Protein AF-A0A7C3Q0W8-F1 (afdb_monomer_lite)

Foldseek 3Di:
DDDDDDDDDDDDDDPDVVVVVVVVVVVVVVVVCCVPPNPPSDDPPDVCVVPDQAADAPVDQVQCVVVVVHHHGPPDDDDDDDDPPPPSVD

Radius of gyration: 26.49 Å; chains: 1; bounding box: 52×63×58 Å

Structure (mmCIF, N/CA/C/O backbone):
data_AF-A0A7C3Q0W8-F1
#
_entry.id   AF-A0A7C3Q0W8-F1
#
loop_
_atom_site.group_PDB
_atom_site.id
_atom_site.type_symbol
_atom_site.label_atom_id
_atom_site.label_alt_id
_atom_site.label_comp_id
_atom_site.label_asym_id
_atom_site.label_entity_id
_atom_site.label_seq_id
_atom_site.pdbx_PDB_ins_code
_atom_site.Cartn_x
_atom_site.Cartn_y
_atom_site.Cartn_z
_atom_site.occupancy
_atom_site.B_iso_or_equiv
_atom_site.auth_seq_id
_atom_site.auth_comp_id
_atom_site.auth_asym_id
_atom_site.auth_atom_id
_atom_site.pdbx_PDB_model_num
ATOM 1 N N . MET A 1 1 ? -24.887 -49.410 41.088 1.00 40.28 1 MET A N 1
ATOM 2 C CA . MET A 1 1 ? -23.860 -49.071 40.082 1.00 40.28 1 MET A CA 1
ATOM 3 C C . MET A 1 1 ? -24.406 -47.960 39.200 1.00 40.28 1 MET A C 1
ATOM 5 O O . MET A 1 1 ? -25.555 -48.041 38.798 1.00 40.28 1 MET A O 1
ATOM 9 N N . ALA A 1 2 ? -23.581 -46.926 39.040 1.00 34.22 2 ALA A N 1
ATOM 10 C CA . ALA A 1 2 ? -23.625 -45.754 38.157 1.00 34.22 2 ALA A CA 1
ATOM 11 C C . ALA A 1 2 ? -24.308 -45.932 36.777 1.00 34.22 2 ALA A C 1
ATOM 13 O O . ALA A 1 2 ? -24.331 -47.047 36.278 1.00 34.22 2 ALA A O 1
ATOM 14 N N . VAL A 1 3 ? -24.784 -44.917 36.037 1.00 40.06 3 VAL A N 1
ATOM 15 C CA . VAL A 1 3 ? -24.878 -43.446 36.174 1.00 40.06 3 VAL A CA 1
ATOM 16 C C . VAL A 1 3 ? -25.817 -42.946 35.052 1.00 40.06 3 VAL A C 1
ATOM 18 O O . VAL A 1 3 ? -25.860 -43.519 33.967 1.00 40.06 3 VAL A O 1
ATOM 21 N N . SER A 1 4 ? -26.553 -41.875 35.354 1.00 46.16 4 SER A N 1
ATOM 22 C CA . SER A 1 4 ? -27.340 -41.002 34.466 1.00 46.16 4 SER A CA 1
ATOM 23 C C . SER A 1 4 ? -26.491 -40.272 33.411 1.00 46.16 4 SER A C 1
ATOM 25 O O . SER A 1 4 ? -25.390 -39.831 33.727 1.00 46.16 4 SER A O 1
ATOM 27 N N . SER A 1 5 ? -27.036 -39.993 32.223 1.00 39.88 5 SER A N 1
ATOM 28 C CA . SER A 1 5 ? -26.637 -38.792 31.470 1.00 39.88 5 SER A CA 1
ATOM 29 C C . SER A 1 5 ? -27.788 -38.246 30.621 1.00 39.88 5 SER A C 1
ATOM 31 O O . SER A 1 5 ? -28.015 -38.620 29.473 1.00 39.88 5 SER A O 1
ATOM 33 N N . ASN A 1 6 ? -28.530 -37.334 31.247 1.00 43.38 6 ASN A N 1
ATOM 34 C CA . A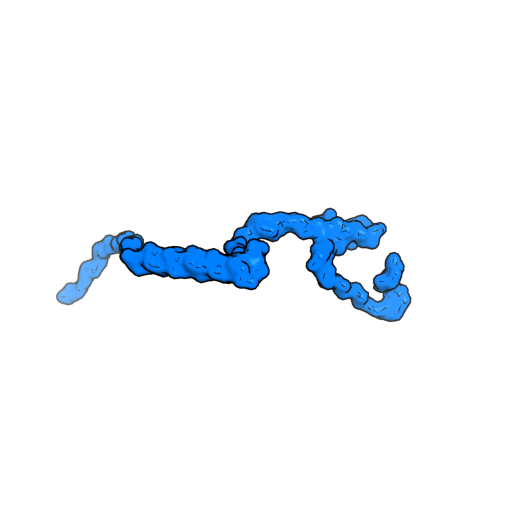SN A 1 6 ? -29.548 -36.487 30.640 1.00 43.38 6 ASN A CA 1
ATOM 35 C C . ASN A 1 6 ? -28.905 -35.196 30.098 1.00 43.38 6 ASN A C 1
ATOM 37 O O . ASN A 1 6 ? -28.036 -34.631 30.756 1.00 43.38 6 ASN A O 1
ATOM 41 N N . ALA A 1 7 ? -29.411 -34.745 28.947 1.00 40.31 7 ALA A N 1
ATOM 42 C CA . ALA A 1 7 ? -29.462 -33.371 28.433 1.00 40.31 7 ALA A CA 1
ATOM 43 C C . ALA A 1 7 ? -28.189 -32.495 28.501 1.00 40.31 7 ALA A C 1
ATOM 45 O O . ALA A 1 7 ? -27.808 -31.965 29.541 1.00 40.31 7 ALA A O 1
ATOM 46 N N . ALA A 1 8 ? -27.607 -32.230 27.327 1.00 40.25 8 ALA A N 1
ATOM 47 C CA . ALA A 1 8 ? -26.655 -31.145 27.117 1.00 40.25 8 ALA A CA 1
ATOM 48 C C . ALA A 1 8 ? -27.359 -29.784 27.285 1.00 40.25 8 ALA A C 1
ATOM 50 O O . ALA A 1 8 ? -28.090 -29.325 26.409 1.00 40.25 8 ALA A O 1
ATOM 51 N N . THR A 1 9 ? -27.159 -29.165 28.443 1.00 45.78 9 THR A N 1
ATOM 52 C CA . THR A 1 9 ? -27.631 -27.826 28.805 1.00 45.78 9 THR A CA 1
ATOM 53 C C . THR A 1 9 ? -26.881 -26.749 28.008 1.00 45.78 9 THR A C 1
ATOM 55 O O . THR A 1 9 ? -25.652 -26.696 28.048 1.00 45.78 9 THR A O 1
ATOM 58 N N . GLU A 1 10 ? -27.606 -25.860 27.318 1.00 54.69 10 GLU A N 1
ATOM 59 C CA . GLU A 1 10 ? -27.074 -24.592 26.797 1.00 54.69 10 GLU A CA 1
ATOM 60 C C . GLU A 1 10 ? -26.488 -23.759 27.950 1.00 54.69 10 GLU A C 1
ATOM 62 O O . GLU A 1 10 ? -27.211 -23.318 28.843 1.00 54.69 10 GLU A O 1
ATOM 67 N N . VAL A 1 11 ? -25.183 -23.485 27.915 1.00 49.69 11 VAL A N 1
ATOM 68 C CA . VAL A 1 11 ? -24.546 -22.505 28.805 1.00 49.69 11 VAL A CA 1
ATOM 69 C C . VAL A 1 11 ? -24.294 -21.229 28.005 1.00 49.69 11 VAL A C 1
ATOM 71 O O . VAL A 1 11 ? -23.288 -21.106 27.313 1.00 49.69 11 VAL A O 1
ATOM 74 N N . ARG A 1 12 ? -25.206 -20.256 28.102 1.00 57.75 12 ARG A N 1
ATOM 75 C CA . ARG A 1 12 ? -24.907 -18.849 27.782 1.00 57.75 12 ARG A CA 1
ATOM 76 C C . ARG A 1 12 ? -24.535 -18.155 29.096 1.00 57.75 12 ARG A C 1
ATOM 78 O O . ARG A 1 12 ? -25.432 -17.961 29.919 1.00 57.75 12 ARG A O 1
ATOM 85 N N . PRO A 1 13 ? -23.265 -17.801 29.365 1.00 54.75 13 PRO A N 1
ATOM 86 C CA . PRO A 1 13 ? -22.934 -17.186 30.639 1.00 54.75 13 PRO A CA 1
ATOM 87 C C . PRO A 1 13 ? -23.334 -15.701 30.630 1.00 54.75 13 PRO A C 1
ATOM 89 O O . PRO A 1 13 ? -22.801 -14.890 29.884 1.00 54.75 13 PRO A O 1
ATOM 92 N N . ASN A 1 14 ? -24.345 -15.396 31.443 1.00 56.16 14 ASN A N 1
ATOM 93 C CA . ASN A 1 14 ? -24.437 -14.279 32.389 1.00 56.16 14 ASN A CA 1
ATOM 94 C C . ASN A 1 14 ? -23.638 -12.988 32.069 1.00 56.16 14 ASN A C 1
ATOM 96 O O . ASN A 1 14 ? -22.456 -12.889 32.402 1.00 56.16 14 ASN A O 1
ATOM 100 N N . VAL A 1 15 ? -24.311 -11.955 31.536 1.00 55.72 15 VAL A N 1
ATOM 101 C CA . VAL A 1 15 ? -23.765 -10.583 31.438 1.00 55.72 15 VAL A CA 1
ATOM 102 C C . VAL A 1 15 ? -23.618 -10.020 32.853 1.00 55.72 15 VAL A C 1
ATOM 104 O O . VAL A 1 15 ? -24.565 -9.510 33.453 1.00 55.72 15 VAL A O 1
ATOM 107 N N . THR A 1 16 ? -22.420 -10.163 33.409 1.00 53.47 16 THR A N 1
ATOM 108 C CA . THR A 1 16 ? -22.091 -9.776 34.783 1.00 53.47 16 THR A CA 1
ATOM 109 C C . THR A 1 16 ? -21.711 -8.292 34.790 1.00 53.47 16 THR A C 1
ATOM 111 O O . THR A 1 16 ? -21.101 -7.801 33.847 1.00 53.47 16 THR A O 1
ATOM 114 N N . ILE A 1 17 ? -22.063 -7.544 35.842 1.00 61.41 17 ILE A N 1
ATOM 115 C CA . ILE A 1 17 ? -21.842 -6.085 35.999 1.00 61.41 17 ILE A CA 1
ATOM 116 C C . ILE A 1 17 ? -20.401 -5.634 35.654 1.00 61.41 17 ILE A C 1
ATOM 118 O O . ILE A 1 17 ? -20.189 -4.494 35.230 1.00 61.41 17 ILE A O 1
ATOM 122 N N . GLU A 1 18 ? -19.427 -6.541 35.757 1.00 60.81 18 GLU A N 1
ATOM 123 C CA . GLU A 1 18 ? -18.053 -6.370 35.279 1.00 60.81 18 GLU A CA 1
ATOM 124 C C . GLU A 1 18 ? -17.931 -5.944 33.809 1.00 60.81 18 GLU A C 1
ATOM 126 O O . GLU A 1 18 ? -17.056 -5.150 33.477 1.00 60.81 18 GLU A O 1
ATOM 131 N N . ASP A 1 19 ? -18.794 -6.420 32.914 1.00 76.06 19 ASP A N 1
ATOM 132 C CA . ASP A 1 19 ? -18.707 -6.078 31.491 1.00 76.06 19 ASP A CA 1
ATOM 133 C C . ASP A 1 19 ? -19.050 -4.607 31.246 1.00 76.06 19 ASP A C 1
ATOM 135 O O . ASP A 1 19 ? -18.466 -3.945 30.384 1.00 76.06 19 ASP A O 1
ATOM 139 N N . LYS A 1 20 ? -19.952 -4.048 32.062 1.00 84.31 20 LYS A N 1
ATOM 140 C CA . LYS A 1 20 ? -20.320 -2.632 31.986 1.00 84.31 20 LYS A CA 1
ATOM 141 C C . LYS A 1 20 ? -19.206 -1.735 32.522 1.00 84.31 20 LYS A C 1
ATOM 143 O O . LYS A 1 20 ? -18.924 -0.705 31.908 1.00 84.31 20 LYS A O 1
ATOM 148 N N . SER A 1 21 ? -18.554 -2.114 33.624 1.00 86.62 21 SER A N 1
ATOM 149 C CA . SER A 1 21 ? -17.422 -1.350 34.168 1.00 86.62 21 SER A CA 1
ATOM 150 C C . SER A 1 21 ? -16.193 -1.429 33.255 1.00 86.62 21 SER A C 1
ATOM 152 O O . SER A 1 21 ? -15.571 -0.399 32.988 1.00 86.62 21 SER A O 1
ATOM 154 N N . LYS A 1 22 ? -15.905 -2.605 32.679 1.00 86.62 22 LYS A N 1
ATOM 155 C CA . LYS A 1 22 ? -14.860 -2.798 31.658 1.00 86.62 22 LYS A CA 1
ATOM 156 C C . LYS A 1 22 ? -15.118 -1.940 30.418 1.00 86.62 22 LYS A C 1
ATOM 158 O O . LYS A 1 22 ? -14.206 -1.263 29.947 1.00 86.62 22 LYS A O 1
ATOM 163 N N . LYS A 1 23 ? -16.362 -1.891 29.926 1.00 89.19 23 LYS A N 1
ATOM 164 C CA . LYS A 1 23 ? -16.736 -1.050 28.776 1.00 89.19 23 LYS A CA 1
ATOM 165 C C . LYS A 1 23 ? -16.548 0.443 29.057 1.00 89.19 23 LYS A C 1
ATOM 167 O O . LYS A 1 23 ? -15.994 1.151 28.222 1.00 89.19 23 LYS A O 1
ATOM 172 N N . GLN A 1 24 ? -16.950 0.916 30.237 1.00 90.94 24 GLN A N 1
ATOM 173 C CA . GLN A 1 24 ? -16.753 2.316 30.628 1.00 90.94 24 GLN A CA 1
ATOM 174 C C . GLN A 1 24 ? -15.272 2.683 30.768 1.00 90.94 24 GLN A C 1
ATOM 176 O O . GLN A 1 24 ? -14.867 3.765 30.345 1.00 90.94 24 GLN A O 1
ATOM 181 N N . ALA A 1 25 ? -14.458 1.799 31.353 1.00 92.38 25 ALA A N 1
ATOM 182 C CA . ALA A 1 25 ? -13.015 2.006 31.443 1.00 92.38 25 ALA A CA 1
ATOM 183 C C . ALA A 1 25 ? -12.382 2.089 30.045 1.00 92.38 25 ALA A C 1
ATOM 185 O O . ALA A 1 25 ? -11.642 3.029 29.767 1.00 92.38 25 ALA A O 1
ATOM 186 N N . LEU A 1 26 ? -12.756 1.174 29.144 1.00 89.25 26 LEU A N 1
ATOM 187 C CA . LEU A 1 26 ? -12.303 1.166 27.753 1.00 89.25 26 LEU A CA 1
ATOM 188 C C . LEU A 1 26 ? -12.653 2.470 27.021 1.00 89.25 26 LEU A C 1
ATOM 190 O O . LEU A 1 26 ? -11.783 3.070 26.396 1.00 89.25 26 LEU A O 1
ATOM 194 N N . GLU A 1 27 ? -13.900 2.938 27.115 1.00 89.50 27 GLU A N 1
ATOM 195 C CA . GLU A 1 27 ? -14.340 4.187 26.475 1.00 89.50 27 GLU A CA 1
ATOM 196 C C . GLU A 1 27 ? -13.548 5.404 26.976 1.00 89.50 27 GLU A C 1
ATOM 198 O O . GLU A 1 27 ? -13.131 6.241 26.174 1.00 89.50 27 GLU A O 1
ATOM 203 N N . ARG A 1 28 ? -13.273 5.478 28.285 1.00 93.19 28 ARG A N 1
ATOM 204 C CA . ARG A 1 28 ? -12.444 6.545 28.870 1.00 93.19 28 ARG A CA 1
ATOM 205 C C . ARG A 1 28 ? -11.007 6.501 28.356 1.00 93.19 28 ARG A C 1
ATOM 207 O O . ARG A 1 28 ? -10.466 7.542 27.991 1.00 93.19 28 ARG A O 1
ATOM 214 N N . THR A 1 29 ? -10.397 5.319 28.296 1.00 93.12 29 THR A N 1
ATOM 215 C CA . THR A 1 29 ? -9.033 5.153 27.774 1.00 93.12 29 THR A CA 1
ATOM 216 C C . THR A 1 29 ? -8.945 5.552 26.302 1.00 93.12 29 THR A C 1
ATOM 218 O O . THR A 1 29 ? -8.028 6.279 25.928 1.00 93.12 29 THR A O 1
ATOM 221 N N . LEU A 1 30 ? -9.919 5.157 25.474 1.00 90.75 30 LEU A N 1
ATOM 222 C CA . LEU A 1 30 ? -9.974 5.557 24.063 1.00 90.75 30 LEU A CA 1
ATOM 223 C C . LEU A 1 30 ? -10.059 7.084 23.910 1.00 90.75 30 LEU A C 1
ATOM 225 O O . LEU A 1 30 ? -9.312 7.662 23.125 1.00 90.75 30 LEU A O 1
ATOM 229 N N . GLN A 1 31 ? -10.905 7.750 24.704 1.00 91.31 31 GLN A N 1
ATOM 230 C CA . GLN A 1 31 ? -11.008 9.216 24.707 1.00 91.31 31 GLN A CA 1
ATOM 231 C C . GLN A 1 31 ? -9.709 9.901 25.143 1.00 91.31 31 GLN A C 1
ATOM 233 O O . GLN A 1 31 ? -9.350 10.951 24.609 1.00 91.31 31 GLN A O 1
ATOM 238 N N . GLN A 1 32 ? -9.004 9.322 26.117 1.00 94.12 32 GLN A N 1
ATOM 239 C CA . GLN A 1 32 ? -7.725 9.846 26.579 1.00 94.12 32 GLN A CA 1
ATOM 240 C C . GLN A 1 32 ? -6.658 9.761 25.482 1.00 94.12 32 GLN A C 1
ATOM 242 O O . GLN A 1 32 ? -5.969 10.749 25.240 1.00 94.12 32 GLN A O 1
ATOM 247 N N . ILE A 1 33 ? -6.562 8.625 24.787 1.00 94.25 33 ILE A N 1
ATOM 248 C CA . ILE A 1 33 ? -5.626 8.430 23.670 1.00 94.25 33 ILE A CA 1
ATOM 249 C C . ILE A 1 33 ? -5.915 9.445 22.553 1.00 94.25 33 ILE A C 1
ATOM 251 O O . ILE A 1 33 ? -5.013 10.171 22.139 1.00 94.25 33 ILE A O 1
ATOM 255 N N . ASP A 1 34 ? -7.183 9.592 22.163 1.00 91.12 34 ASP A N 1
ATOM 256 C CA . ASP A 1 34 ? -7.630 10.580 21.173 1.00 91.12 34 ASP A CA 1
ATOM 257 C C . ASP A 1 34 ? -7.241 12.021 21.546 1.00 91.12 34 ASP A C 1
ATOM 259 O O . ASP A 1 34 ? -6.856 12.816 20.687 1.00 91.12 34 ASP A O 1
ATOM 263 N N . LYS A 1 35 ? -7.365 12.385 22.829 1.00 93.25 35 LYS A N 1
ATOM 264 C CA . LYS A 1 35 ? -7.027 13.728 23.316 1.00 93.25 35 LYS A CA 1
ATOM 265 C C . LYS A 1 35 ? -5.519 13.973 23.317 1.00 93.25 35 LYS A C 1
ATOM 267 O O . LYS A 1 35 ? -5.093 15.085 23.019 1.00 93.25 35 LYS A O 1
ATOM 272 N N . THR A 1 36 ? -4.726 12.971 23.684 1.00 95.81 36 THR A N 1
ATOM 273 C CA . THR A 1 36 ? -3.269 13.103 23.809 1.00 95.81 36 THR A CA 1
ATOM 274 C C . THR A 1 36 ? -2.559 13.034 22.458 1.00 95.81 36 THR A C 1
ATOM 276 O O . THR A 1 36 ? -1.614 13.786 22.242 1.00 95.81 36 THR A O 1
ATOM 279 N N . PHE A 1 37 ? -3.005 12.163 21.551 1.00 92.69 37 PHE A N 1
ATOM 280 C CA . PHE A 1 37 ? -2.298 11.857 20.299 1.00 92.69 37 PHE A CA 1
ATOM 281 C C . PHE A 1 37 ? -3.049 12.307 19.038 1.00 92.69 37 PHE A C 1
ATOM 283 O O . PHE A 1 37 ? -2.543 12.149 17.929 1.00 92.69 37 PHE A O 1
ATOM 290 N N . GLY A 1 38 ? -4.238 12.891 19.198 1.00 89.44 38 GLY A N 1
ATOM 291 C CA . GLY A 1 38 ? -5.090 13.326 18.098 1.00 89.44 38 GLY A CA 1
ATOM 292 C C . GLY A 1 38 ? -6.095 12.260 17.660 1.00 89.44 38 GLY A C 1
ATOM 293 O O . GLY A 1 38 ? -5.995 11.077 18.000 1.00 89.44 38 GLY A O 1
ATOM 294 N N . LYS A 1 39 ? -7.097 12.701 16.894 1.00 85.94 39 LYS A N 1
ATOM 295 C CA . LYS A 1 39 ? -8.166 11.839 16.381 1.00 85.94 39 LYS A CA 1
ATOM 296 C C . LYS A 1 39 ? -7.616 10.776 15.434 1.00 85.94 39 LYS A C 1
ATOM 298 O O . LYS A 1 39 ? -6.844 11.094 14.536 1.00 85.94 39 LYS A O 1
ATOM 303 N N . GLY A 1 40 ? -8.056 9.531 15.620 1.00 80.69 40 GLY A N 1
ATOM 304 C CA . GLY A 1 40 ? -7.637 8.398 14.784 1.00 80.69 40 GLY A CA 1
ATOM 305 C C . GLY A 1 40 ? -6.308 7.765 15.206 1.00 80.69 40 GLY A C 1
ATOM 306 O O . GLY A 1 40 ? -5.813 6.878 14.517 1.00 80.69 40 GLY A O 1
ATOM 307 N N . SER A 1 41 ? -5.749 8.181 16.347 1.00 84.56 41 SER A N 1
ATOM 308 C CA . SER A 1 41 ? -4.575 7.549 16.965 1.00 84.56 41 SER A CA 1
ATOM 309 C C . SER A 1 41 ? -4.855 6.127 17.463 1.00 84.56 41 SER A C 1
ATOM 311 O O . SER A 1 41 ? -3.948 5.299 17.522 1.00 84.56 41 SER A O 1
ATOM 313 N N . ILE A 1 42 ? -6.117 5.820 17.771 1.00 86.06 42 ILE A N 1
ATOM 314 C CA . ILE A 1 42 ? -6.608 4.468 18.021 1.00 86.06 42 ILE A CA 1
ATOM 315 C C . ILE A 1 42 ? -7.985 4.298 17.385 1.00 86.06 42 ILE A C 1
ATOM 317 O O . ILE A 1 42 ? -8.858 5.157 17.485 1.00 86.06 42 ILE A O 1
ATOM 321 N N . MET A 1 43 ? -8.189 3.175 16.713 1.00 81.81 43 MET A N 1
ATOM 322 C CA . MET A 1 43 ? -9.445 2.838 16.056 1.00 81.81 43 MET A CA 1
ATOM 323 C C . MET A 1 43 ? -9.645 1.333 16.104 1.00 81.81 43 MET A C 1
ATOM 325 O O . MET A 1 43 ? -8.692 0.565 16.250 1.00 81.81 43 MET A O 1
ATOM 329 N N . ARG A 1 44 ? -10.902 0.904 16.012 1.00 82.12 44 ARG A N 1
ATOM 330 C CA . ARG A 1 44 ? -11.181 -0.516 15.829 1.00 82.12 44 ARG A CA 1
ATOM 331 C C . ARG A 1 44 ? -10.680 -0.906 14.447 1.00 82.12 44 ARG A C 1
ATOM 333 O O . ARG A 1 44 ? -10.963 -0.211 13.475 1.00 82.12 44 ARG A O 1
ATOM 340 N N . MET A 1 45 ? -9.942 -2.004 14.386 1.00 73.25 45 MET A N 1
ATOM 341 C CA . MET A 1 45 ? -9.594 -2.636 13.125 1.00 73.25 45 MET A CA 1
ATOM 342 C C . MET A 1 45 ? -10.881 -3.237 12.557 1.00 73.25 45 MET A C 1
ATOM 344 O O . MET A 1 45 ? -11.302 -4.316 12.958 1.00 73.25 45 MET A O 1
ATOM 348 N N . ASP A 1 46 ? -11.555 -2.471 11.708 1.00 72.12 46 ASP A N 1
ATOM 349 C CA . ASP A 1 46 ? -12.640 -2.966 10.874 1.00 72.12 46 ASP A CA 1
ATOM 350 C C . ASP A 1 46 ? -12.012 -3.552 9.606 1.00 72.12 46 ASP A C 1
ATOM 352 O O . ASP A 1 46 ? -11.209 -2.889 8.945 1.00 72.12 46 ASP A O 1
ATOM 356 N N . GLU A 1 47 ? -12.363 -4.789 9.258 1.00 60.47 47 GLU A N 1
ATOM 357 C CA . GLU A 1 47 ? -11.933 -5.424 8.006 1.00 60.47 47 GLU A CA 1
ATOM 358 C C . GLU A 1 47 ? -12.335 -4.576 6.788 1.00 60.47 47 GLU A C 1
ATOM 360 O O . GLU A 1 47 ? -11.641 -4.574 5.771 1.00 60.47 47 GLU A O 1
ATOM 365 N N . GLN A 1 48 ? -13.396 -3.772 6.917 1.00 58.66 48 GLN A N 1
ATOM 366 C CA . GLN A 1 48 ? -13.855 -2.847 5.887 1.00 58.66 48 GLN A CA 1
ATOM 367 C C . GLN A 1 48 ? -13.074 -1.525 5.879 1.00 58.66 48 GLN A C 1
ATOM 369 O O . GLN A 1 48 ? -13.035 -0.871 4.850 1.00 58.66 48 GLN A O 1
ATOM 374 N N . ALA A 1 49 ? -12.371 -1.122 6.943 1.00 55.62 49 ALA A N 1
ATOM 375 C CA . ALA A 1 49 ? -11.549 0.099 6.926 1.00 55.62 49 ALA A CA 1
ATOM 376 C C . ALA A 1 49 ? -10.265 -0.042 6.080 1.00 55.62 49 ALA A C 1
ATOM 378 O O . ALA A 1 49 ? -9.652 0.962 5.717 1.00 55.62 49 ALA A O 1
ATOM 379 N N . TYR A 1 50 ? -9.907 -1.265 5.664 1.00 56.56 50 TYR A N 1
ATOM 380 C CA . TYR A 1 50 ? -8.922 -1.533 4.603 1.00 56.56 50 TYR A CA 1
ATOM 381 C C . TYR A 1 50 ? -9.451 -1.206 3.196 1.00 56.56 50 TYR A C 1
ATOM 383 O O . TYR A 1 50 ? -8.934 -1.722 2.202 1.00 56.56 50 TYR A O 1
ATOM 391 N N . LEU A 1 51 ? -10.481 -0.356 3.107 1.00 57.53 51 LEU A N 1
ATOM 392 C CA . LEU A 1 51 ? -11.058 0.184 1.885 1.00 57.53 51 LEU A CA 1
ATOM 393 C C . LEU A 1 51 ? -9.951 0.639 0.939 1.00 57.53 51 LEU A C 1
ATOM 395 O O . LEU A 1 51 ? -9.390 1.724 1.055 1.00 57.53 51 LEU A O 1
ATOM 399 N N . SER A 1 52 ? -9.689 -0.226 -0.037 1.00 67.38 52 SER A N 1
ATOM 400 C CA . SER A 1 52 ? -9.152 0.126 -1.334 1.00 67.38 52 SER A CA 1
ATOM 401 C C . SER A 1 52 ? -7.923 1.040 -1.262 1.00 67.38 52 SER A C 1
ATOM 403 O O . SER A 1 52 ? -8.013 2.222 -1.599 1.00 67.38 52 SER A O 1
ATOM 405 N N . VAL A 1 53 ? -6.756 0.491 -0.899 1.00 81.69 53 VAL A N 1
ATOM 406 C CA . VAL A 1 53 ? -5.491 1.215 -1.099 1.00 81.69 53 VAL A CA 1
ATOM 407 C C . VAL A 1 53 ? -5.423 1.621 -2.579 1.00 81.69 53 VAL A C 1
ATOM 409 O O . VAL A 1 53 ? -5.480 0.739 -3.449 1.00 81.69 53 VAL A O 1
ATOM 412 N N . PRO A 1 54 ? -5.390 2.930 -2.891 1.00 87.81 54 PRO A N 1
ATOM 413 C CA . PRO A 1 54 ? -5.283 3.378 -4.265 1.00 87.81 54 PRO A CA 1
ATOM 414 C C . PRO A 1 54 ? -3.896 3.006 -4.777 1.00 87.81 54 PRO A C 1
ATOM 416 O O . PRO A 1 54 ? -2.906 3.156 -4.056 1.00 87.81 54 PRO A O 1
ATOM 419 N N . GLY A 1 55 ? -3.826 2.517 -6.007 1.00 92.19 55 GLY A N 1
ATOM 420 C CA . GLY A 1 55 ? -2.561 2.212 -6.657 1.00 92.19 55 GLY A CA 1
ATOM 421 C C . GLY A 1 55 ? -2.282 3.145 -7.833 1.00 92.19 55 GLY A C 1
ATOM 422 O O . GLY A 1 55 ? -3.185 3.802 -8.354 1.00 92.19 55 GLY A O 1
ATOM 423 N N . THR A 1 56 ? -1.011 3.246 -8.200 1.00 94.81 56 THR A N 1
ATOM 424 C CA . THR A 1 56 ? -0.520 3.962 -9.381 1.00 94.81 56 THR A CA 1
ATOM 425 C C . THR A 1 56 ? -0.095 2.922 -10.416 1.00 94.81 56 THR A C 1
ATOM 427 O O . THR A 1 56 ? 0.645 2.003 -10.065 1.00 94.81 56 THR A O 1
ATOM 430 N N . SER A 1 57 ? -0.532 3.056 -11.674 1.00 95.38 57 SER A N 1
ATOM 431 C CA . SER A 1 57 ? -0.135 2.130 -12.748 1.00 95.38 57 SER A CA 1
ATOM 432 C C . SER A 1 57 ? 1.387 2.050 -12.873 1.00 95.38 57 SER A C 1
ATOM 434 O O . SER A 1 57 ? 2.081 3.064 -12.806 1.00 95.38 57 SER A O 1
ATOM 436 N N . THR A 1 58 ? 1.893 0.838 -13.071 1.00 95.69 58 THR A N 1
ATOM 437 C CA . THR A 1 58 ? 3.312 0.556 -13.319 1.00 95.69 58 THR A CA 1
ATOM 438 C C . THR A 1 58 ? 3.750 0.938 -14.736 1.00 95.69 58 THR A C 1
ATOM 440 O O . THR A 1 58 ? 4.933 0.865 -15.042 1.00 95.69 58 THR A O 1
ATOM 443 N N . GLY A 1 59 ? 2.814 1.292 -15.627 1.00 95.19 59 GLY A N 1
ATOM 444 C CA . GLY A 1 59 ? 3.073 1.450 -17.063 1.00 95.19 59 GLY A CA 1
ATOM 445 C C . GLY A 1 59 ? 3.100 0.124 -17.835 1.00 95.19 59 GLY A C 1
ATOM 446 O O . GLY A 1 59 ? 3.121 0.133 -19.064 1.00 95.19 59 GLY A O 1
ATOM 447 N N . SER A 1 60 ? 3.030 -1.016 -17.137 1.00 95.25 60 SER A N 1
ATOM 448 C CA . SER A 1 60 ? 2.924 -2.353 -17.720 1.00 95.25 60 SER A CA 1
ATOM 449 C C . SER A 1 60 ? 1.599 -3.004 -17.327 1.00 95.25 60 SER A C 1
ATOM 451 O O . SER A 1 60 ? 1.362 -3.325 -16.162 1.00 95.25 60 SER A O 1
ATOM 453 N N . ILE A 1 61 ? 0.736 -3.256 -18.317 1.00 95.81 61 ILE A N 1
ATOM 454 C CA . ILE A 1 61 ? -0.592 -3.849 -18.091 1.00 95.81 61 ILE A CA 1
ATOM 455 C C . ILE A 1 61 ? -0.504 -5.215 -17.395 1.00 95.81 61 ILE A C 1
ATOM 457 O O . ILE A 1 61 ? -1.308 -5.522 -16.519 1.00 95.81 61 ILE A O 1
ATOM 461 N N . SER A 1 62 ? 0.490 -6.033 -17.749 1.00 97.06 62 SER A N 1
ATOM 462 C CA . SER A 1 62 ? 0.660 -7.367 -17.171 1.00 97.06 62 SER A CA 1
ATOM 463 C C . SER A 1 62 ? 1.079 -7.296 -15.705 1.00 97.06 62 SER A C 1
ATOM 465 O O . SER A 1 62 ? 0.594 -8.085 -14.894 1.00 97.06 62 SER A O 1
ATOM 467 N N . LEU A 1 63 ? 1.927 -6.327 -15.350 1.00 95.38 63 LEU A N 1
ATOM 468 C CA . LEU A 1 63 ? 2.361 -6.122 -13.973 1.00 95.38 63 LEU A CA 1
ATOM 469 C C . LEU A 1 63 ? 1.233 -5.544 -13.111 1.00 95.38 63 LEU A C 1
ATOM 471 O O . LEU A 1 63 ? 1.020 -6.015 -11.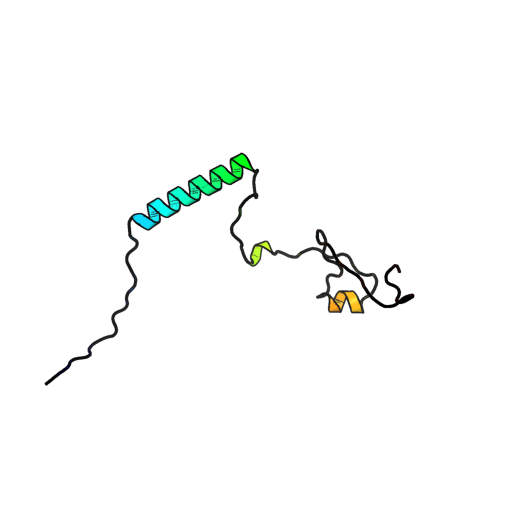997 1.00 95.38 63 LEU A O 1
ATOM 475 N N . ASP A 1 64 ? 0.452 -4.599 -13.638 1.00 94.81 64 ASP A N 1
ATOM 476 C CA . ASP A 1 64 ? -0.715 -4.064 -12.930 1.00 94.81 64 ASP A CA 1
ATOM 477 C C . ASP A 1 64 ? -1.737 -5.159 -12.615 1.00 94.81 64 ASP A C 1
ATOM 479 O O . ASP A 1 64 ? -2.253 -5.213 -11.497 1.00 94.81 64 ASP A O 1
ATOM 483 N N . LEU A 1 65 ? -1.991 -6.065 -13.565 1.00 95.06 65 LEU A N 1
ATOM 484 C CA . LEU A 1 65 ? -2.868 -7.219 -13.361 1.00 95.06 65 LEU A CA 1
ATOM 485 C C . LEU A 1 65 ? -2.311 -8.188 -12.313 1.00 95.06 65 LEU A C 1
ATOM 487 O O . LEU A 1 65 ? -3.059 -8.628 -11.439 1.00 95.06 65 LEU A O 1
ATOM 491 N N . ALA A 1 66 ? -1.007 -8.477 -12.350 1.00 94.56 66 ALA A N 1
ATOM 492 C CA . ALA A 1 66 ? -0.352 -9.319 -11.348 1.00 94.56 66 ALA A CA 1
ATOM 493 C C . ALA A 1 66 ? -0.435 -8.719 -9.931 1.00 94.56 66 ALA A C 1
ATOM 495 O O . ALA A 1 66 ? -0.547 -9.453 -8.952 1.00 94.56 66 ALA A O 1
ATOM 496 N N . LEU A 1 67 ? -0.460 -7.387 -9.820 1.00 93.00 67 LEU A N 1
ATOM 497 C CA . LEU A 1 67 ? -0.653 -6.641 -8.571 1.00 93.00 67 LEU A CA 1
ATOM 498 C C . LEU A 1 67 ? -2.139 -6.462 -8.188 1.00 93.00 67 LEU A C 1
ATOM 500 O O . LEU A 1 67 ? -2.495 -5.541 -7.452 1.00 93.00 67 LEU A O 1
ATOM 504 N N . GLY A 1 68 ? -3.033 -7.318 -8.691 1.00 90.00 68 GLY A N 1
ATOM 505 C CA . GLY A 1 68 ? -4.465 -7.272 -8.374 1.00 90.00 68 GLY A CA 1
ATOM 506 C C . GLY A 1 68 ? -5.234 -6.172 -9.114 1.00 90.00 68 GLY A C 1
ATOM 507 O O . GLY A 1 68 ? -6.275 -5.720 -8.639 1.00 90.00 68 GLY A O 1
ATOM 508 N N . GLY A 1 69 ? -4.715 -5.717 -10.257 1.00 89.12 69 GLY A N 1
ATOM 509 C CA . GLY A 1 69 ? -5.349 -4.730 -11.136 1.00 89.12 69 GLY A CA 1
ATOM 510 C C . GLY A 1 69 ? -5.219 -3.280 -10.670 1.00 89.12 69 GLY A C 1
ATOM 511 O O . GLY A 1 69 ? -5.952 -2.421 -11.155 1.00 89.12 69 GLY A O 1
ATOM 512 N N . ARG A 1 70 ? -4.337 -2.997 -9.703 1.00 85.75 70 ARG A N 1
ATOM 513 C CA . ARG A 1 70 ? -4.219 -1.670 -9.069 1.00 85.75 70 ARG A CA 1
ATOM 514 C C . ARG A 1 70 ? -2.853 -1.004 -9.253 1.00 85.75 70 ARG A C 1
ATOM 516 O O . ARG A 1 70 ? -2.759 0.200 -9.040 1.00 85.75 70 ARG A O 1
ATOM 523 N N . GLY A 1 71 ? -1.819 -1.746 -9.650 1.00 94.12 71 GLY A N 1
ATOM 524 C CA . GLY A 1 71 ? -0.448 -1.232 -9.738 1.00 94.12 71 GLY A CA 1
ATOM 525 C C . GLY A 1 71 ? 0.214 -1.036 -8.365 1.00 94.12 71 GLY A C 1
ATOM 526 O O . GLY A 1 71 ? -0.092 -1.746 -7.407 1.00 94.12 71 GLY A O 1
ATOM 527 N N . ILE A 1 72 ? 1.138 -0.076 -8.259 1.00 95.75 72 ILE A N 1
ATOM 528 C CA . ILE A 1 72 ? 1.935 0.186 -7.049 1.00 95.75 72 ILE A CA 1
ATOM 529 C C . ILE A 1 72 ? 1.080 0.869 -5.962 1.00 95.75 72 ILE A C 1
ATOM 531 O O . ILE A 1 72 ? 0.543 1.949 -6.216 1.00 95.75 72 ILE A O 1
ATOM 535 N N . PRO A 1 73 ? 0.972 0.319 -4.737 1.00 94.25 73 PRO A N 1
ATOM 536 C CA . PRO A 1 73 ? 0.139 0.881 -3.673 1.00 94.25 73 PRO A CA 1
ATOM 537 C C . PRO A 1 73 ? 0.668 2.223 -3.149 1.00 94.25 73 PRO A C 1
ATOM 539 O O . PRO A 1 73 ? 1.835 2.356 -2.778 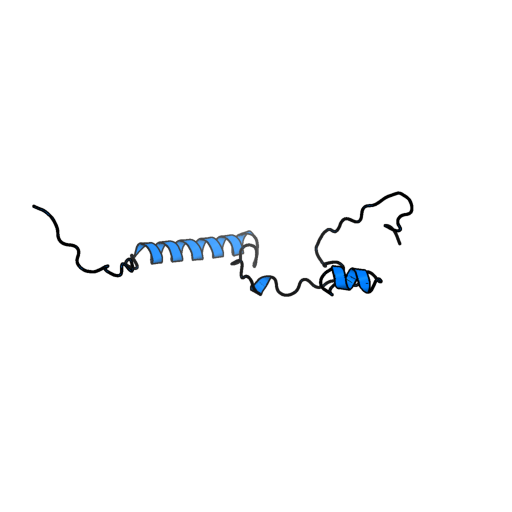1.00 94.25 73 PRO A O 1
ATOM 542 N N . ARG A 1 74 ? -0.211 3.223 -3.039 1.00 92.19 74 ARG A N 1
ATOM 543 C CA . ARG A 1 74 ? 0.137 4.540 -2.486 1.00 92.19 74 ARG A CA 1
ATOM 544 C C . ARG A 1 74 ? 0.251 4.499 -0.961 1.00 92.19 74 ARG A C 1
ATOM 546 O O . ARG A 1 74 ? -0.484 3.784 -0.284 1.00 92.19 74 ARG A O 1
ATOM 553 N N . GLY A 1 75 ? 1.156 5.317 -0.417 1.00 91.62 75 GLY A N 1
ATOM 554 C CA . GLY A 1 75 ? 1.399 5.405 1.031 1.00 91.62 75 GLY A CA 1
ATOM 555 C C . GLY A 1 75 ? 2.148 4.199 1.605 1.00 91.62 75 GLY A C 1
ATOM 556 O O . GLY A 1 75 ? 2.096 3.962 2.810 1.00 91.62 75 GLY A O 1
ATOM 557 N N . ARG A 1 76 ? 2.814 3.419 0.745 1.00 92.81 76 ARG A N 1
ATOM 558 C CA . ARG A 1 76 ? 3.616 2.249 1.108 1.00 92.81 76 ARG A CA 1
ATOM 559 C C . ARG A 1 76 ? 4.991 2.333 0.464 1.00 92.81 76 ARG A C 1
ATOM 561 O O . ARG A 1 76 ? 5.151 2.942 -0.590 1.00 92.81 76 ARG A O 1
ATOM 568 N N . ILE A 1 77 ? 5.966 1.718 1.124 1.00 95.69 77 ILE A N 1
ATOM 569 C CA . ILE A 1 77 ? 7.307 1.519 0.580 1.00 95.69 77 ILE A CA 1
ATOM 570 C C . ILE A 1 77 ? 7.268 0.241 -0.255 1.00 95.69 77 ILE A C 1
ATOM 572 O O . ILE A 1 77 ? 6.736 -0.774 0.197 1.00 95.69 77 ILE A O 1
ATOM 576 N N . VAL A 1 78 ? 7.802 0.312 -1.470 1.00 94.75 78 VAL A N 1
ATOM 577 C CA . VAL A 1 78 ? 7.901 -0.812 -2.402 1.00 94.75 78 VAL A CA 1
ATOM 578 C C . VAL A 1 78 ? 9.352 -0.944 -2.836 1.00 94.75 78 VAL A C 1
ATOM 580 O O . VAL A 1 78 ? 10.007 0.055 -3.123 1.00 94.75 78 VAL A O 1
ATOM 583 N N . GLU A 1 79 ? 9.846 -2.175 -2.863 1.00 97.31 79 GLU A N 1
ATOM 584 C CA . GLU A 1 79 ? 11.204 -2.512 -3.278 1.00 97.31 79 GLU A CA 1
ATOM 585 C C . GLU A 1 79 ? 11.169 -3.216 -4.641 1.00 97.31 79 GLU A C 1
ATOM 587 O O . GLU A 1 79 ? 10.374 -4.131 -4.851 1.00 97.31 79 GLU A O 1
ATOM 592 N N . ILE A 1 80 ? 12.034 -2.789 -5.566 1.00 95.69 80 ILE A N 1
ATOM 593 C CA . ILE A 1 80 ? 12.217 -3.406 -6.886 1.00 95.69 80 ILE A CA 1
ATOM 594 C C . ILE A 1 80 ? 13.671 -3.873 -6.975 1.00 95.69 80 ILE A C 1
ATOM 596 O O . ILE A 1 80 ? 14.592 -3.056 -6.977 1.00 95.69 80 ILE A O 1
ATOM 600 N 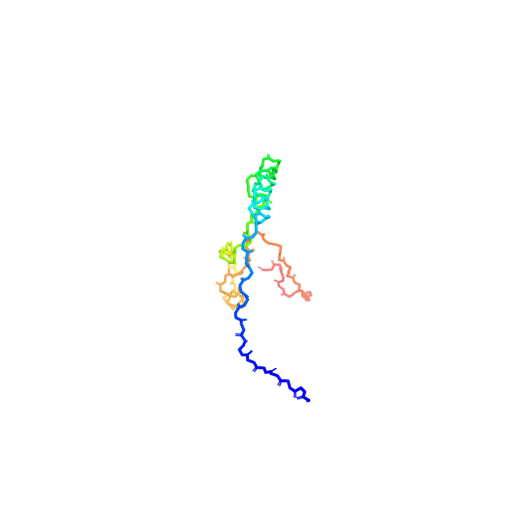N . PHE A 1 81 ? 13.886 -5.184 -7.065 1.00 96.94 81 PHE A N 1
ATOM 601 C CA . PHE A 1 81 ? 15.216 -5.795 -7.098 1.00 96.94 81 PHE A CA 1
ATOM 602 C C . PHE A 1 81 ? 15.389 -6.710 -8.316 1.00 96.94 81 PHE A C 1
ATOM 604 O O . PHE A 1 81 ? 14.425 -7.141 -8.943 1.00 96.94 81 PHE A O 1
ATOM 611 N N . GLY A 1 82 ? 16.642 -6.988 -8.676 1.00 97.06 82 GLY A N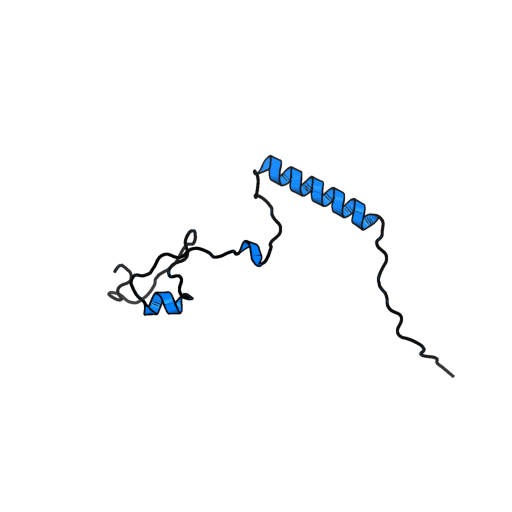 1
ATOM 612 C CA . GLY A 1 82 ? 16.983 -7.814 -9.832 1.00 97.06 82 GLY A CA 1
ATOM 613 C C . GLY A 1 82 ? 18.400 -7.560 -10.357 1.00 97.06 82 GLY A C 1
ATOM 614 O O . GLY A 1 82 ? 19.041 -6.593 -9.923 1.00 97.06 82 GLY A O 1
ATOM 615 N N . PRO A 1 83 ? 18.885 -8.395 -11.296 1.00 97.75 83 PRO A N 1
ATOM 616 C CA . PRO A 1 83 ? 20.227 -8.299 -11.880 1.00 97.75 83 PRO A CA 1
ATOM 617 C C . PRO A 1 83 ? 20.554 -6.927 -12.487 1.00 97.75 83 PRO A C 1
ATOM 619 O O . PRO A 1 83 ? 19.664 -6.120 -12.763 1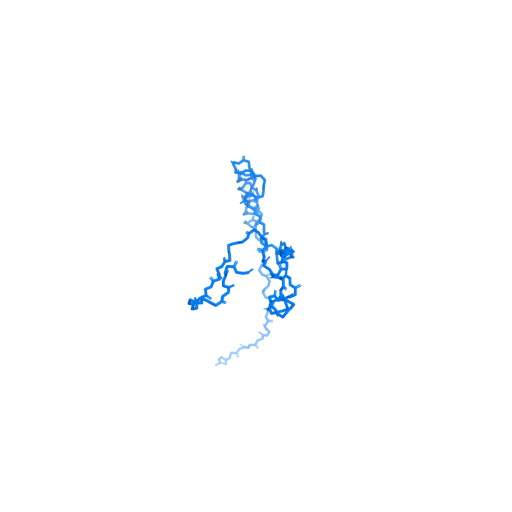.00 97.75 83 PRO A O 1
ATOM 622 N N . GLU A 1 84 ? 21.835 -6.641 -12.717 1.00 97.44 84 GLU A N 1
ATOM 623 C CA . GLU A 1 84 ? 22.242 -5.438 -13.452 1.00 97.44 84 GLU A CA 1
ATOM 624 C C . GLU A 1 84 ? 21.557 -5.384 -14.832 1.00 97.44 84 GLU A C 1
ATOM 626 O O . GLU A 1 84 ? 21.323 -6.414 -15.460 1.00 97.44 84 GLU A O 1
ATOM 631 N N . SER A 1 85 ? 21.176 -4.186 -15.284 1.00 95.19 85 SER A N 1
ATOM 632 C CA . SER A 1 85 ? 20.443 -3.967 -16.546 1.00 95.19 85 SER A CA 1
ATOM 633 C C . SER A 1 85 ? 19.040 -4.599 -16.649 1.00 95.19 85 SER A C 1
ATOM 635 O O . SER A 1 85 ? 18.456 -4.613 -17.727 1.00 95.19 85 SER A O 1
ATOM 637 N N . SER A 1 86 ? 18.431 -5.049 -15.544 1.00 95.88 86 SER A N 1
ATOM 638 C CA . SER A 1 86 ? 17.076 -5.640 -15.539 1.00 95.88 86 SER A CA 1
ATOM 639 C C . SER A 1 86 ? 15.907 -4.641 -15.640 1.00 95.88 86 SER A C 1
ATOM 641 O O . SER A 1 86 ? 14.765 -5.033 -15.420 1.00 95.88 86 SER A O 1
ATOM 643 N N . GLY A 1 87 ? 16.169 -3.351 -15.879 1.00 94.50 87 GLY A N 1
ATOM 644 C CA . GLY A 1 87 ? 15.116 -2.333 -16.025 1.00 94.50 87 GLY A CA 1
ATOM 645 C C . GLY A 1 87 ? 14.502 -1.793 -14.726 1.00 94.50 87 GLY A C 1
ATOM 646 O O . GLY A 1 87 ? 13.449 -1.184 -14.777 1.00 94.50 87 GLY A O 1
ATOM 647 N N . LYS A 1 88 ? 15.137 -1.960 -13.554 1.00 95.62 88 LYS A N 1
ATOM 648 C CA . LYS A 1 88 ? 14.602 -1.458 -12.260 1.00 95.62 88 LYS A CA 1
ATOM 649 C C . LYS A 1 88 ? 14.355 0.059 -12.216 1.00 95.62 88 LYS A C 1
ATOM 651 O O . LYS A 1 88 ? 13.530 0.516 -11.437 1.00 95.62 88 LYS A O 1
ATOM 656 N N . THR A 1 89 ? 15.144 0.825 -12.970 1.00 95.81 89 THR A N 1
ATOM 657 C CA . THR A 1 89 ? 15.086 2.299 -13.027 1.00 95.81 89 THR A CA 1
ATOM 658 C C . THR A 1 89 ? 14.175 2.801 -14.150 1.00 95.81 89 THR A C 1
ATOM 660 O O . THR A 1 89 ? 13.865 3.988 -14.179 1.00 95.81 89 THR A O 1
ATOM 663 N N . THR A 1 90 ? 13.803 1.921 -15.084 1.00 90.00 90 THR A N 1
ATOM 664 C CA . THR A 1 90 ? 12.972 2.234 -16.252 1.00 90.00 90 THR A CA 1
ATOM 665 C C . THR A 1 90 ? 11.507 2.266 -15.855 1.00 90.00 90 THR A C 1
ATOM 667 O O . THR A 1 90 ? 10.843 3.252 -16.237 1.00 90.00 90 THR A O 1
#

Secondary structure (DSSP, 8-state):
----------------THHHHHHHHHHHHHHHHHHHH-TTSS----GGGG----EE--S-HHHHHHTTTS-EETTS------STTSSTT-

pLDDT: mean 80.56, std 18.86, range [34.22, 97.75]

Sequence (90 aa):
MAVSSNAATEVRPNVTIEDKSKKQALERTLQQIDKTFGKGSIMRMDEQAYLSVPGTSTGSISLDLALGGRGIPRGRIVEIFGPESSGKTT